Protein AF-A0A5J4P4I6-F1 (afdb_monomer_lite)

Foldseek 3Di:
DPDDPDPPDDLDAFEAEPNDTDDPVVVVVDDPVFWPDWDKACLVRQCVPPNPNRNSTYTYTYTDWADADDKDKDKDKDKDKDADPDDPDDDFFFAAADCPPHQDHDQAGPDRSHHGQDQDKDWHHDADPVRHTDIDGRGGDPVVRVVDDIDIDMDMKMKMWDHDPVDIGIDMD

Sequence (173 aa):
LRGNRSITGNNQAL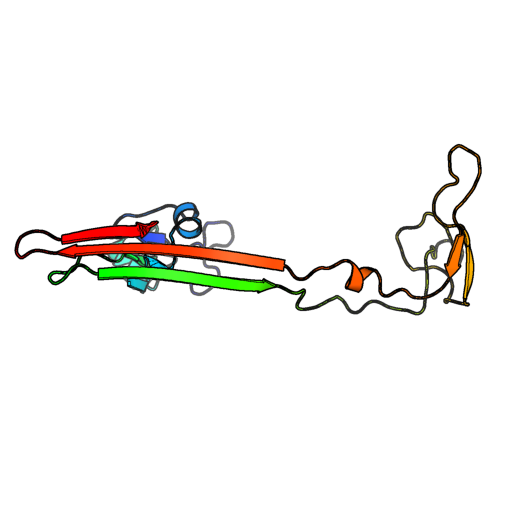IVVDEAIVSNELLNNINPEDIESIQVLNGASGATLYGSEASNGVLLITTKKGVKGKPKIKFSHTTTLEQVNFFPKLQSRFGQGSTADGQVFDPIENQQYGPTFDGSIRYLGYPLENGEQQTVKYEALSARKEFWETGVQNQSDISFNFGSENSTSYVAA

Radius of gyration: 28.89 Å; chains: 1; bounding box: 60×39×82 Å

Organism: NCBI:txid433724

Structure (mmCIF, N/CA/C/O backbone):
data_AF-A0A5J4P4I6-F1
#
_entry.id   AF-A0A5J4P4I6-F1
#
loop_
_atom_site.group_PDB
_atom_site.id
_atom_site.type_symbol
_atom_site.label_atom_id
_atom_site.label_alt_id
_atom_site.label_comp_id
_atom_site.label_asym_id
_atom_site.label_entity_id
_atom_site.label_seq_id
_atom_site.pdbx_PDB_ins_code
_atom_site.Cartn_x
_atom_site.Cartn_y
_atom_site.Cartn_z
_atom_site.occupancy
_atom_site.B_iso_or_equiv
_atom_site.auth_seq_id
_atom_site.auth_comp_id
_atom_site.auth_asym_id
_atom_site.auth_atom_id
_atom_site.pdbx_PDB_model_num
ATOM 1 N N . LEU A 1 1 ? -20.023 -10.294 2.5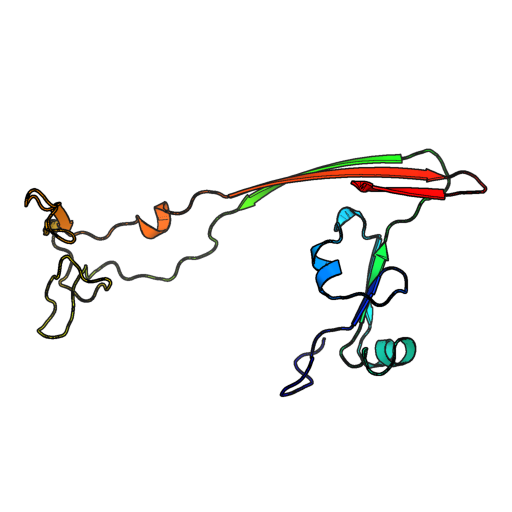60 1.00 78.44 1 LEU A N 1
ATOM 2 C CA . LEU A 1 1 ? -19.404 -11.566 3.033 1.00 78.44 1 LEU A CA 1
ATOM 3 C C . LEU A 1 1 ? -19.992 -12.750 2.262 1.00 78.44 1 LEU A C 1
ATOM 5 O O . LEU A 1 1 ? -21.146 -12.670 1.863 1.00 78.44 1 LEU A O 1
ATOM 9 N N . ARG A 1 2 ? -19.238 -13.854 2.098 1.00 80.88 2 ARG A N 1
ATOM 10 C CA . ARG A 1 2 ? -19.638 -15.065 1.331 1.00 80.88 2 ARG A CA 1
ATOM 11 C C . ARG A 1 2 ? -19.777 -14.853 -0.189 1.00 80.88 2 ARG A C 1
ATOM 13 O O . ARG A 1 2 ? -20.663 -15.425 -0.815 1.00 80.88 2 ARG A O 1
ATOM 20 N N . GLY A 1 3 ? -18.871 -14.065 -0.767 1.00 80.50 3 GLY A N 1
ATOM 21 C CA . GLY A 1 3 ? -18.847 -13.764 -2.201 1.00 80.50 3 GLY A CA 1
ATOM 22 C C . GLY A 1 3 ? -19.835 -12.674 -2.614 1.00 80.50 3 GLY A C 1
ATOM 23 O O . GLY A 1 3 ? -20.513 -12.079 -1.774 1.00 80.50 3 GLY A O 1
ATOM 24 N N . ASN A 1 4 ? -19.881 -12.401 -3.917 1.00 83.19 4 ASN A N 1
ATOM 25 C CA . ASN A 1 4 ? -20.771 -11.399 -4.495 1.00 83.19 4 ASN A CA 1
ATOM 26 C C . ASN A 1 4 ? -22.210 -11.919 -4.485 1.00 83.19 4 ASN A C 1
ATOM 28 O O . ASN A 1 4 ? -22.483 -13.030 -4.937 1.00 83.19 4 ASN A O 1
ATOM 32 N N . ARG A 1 5 ? -23.129 -11.108 -3.971 1.00 78.12 5 ARG A N 1
ATOM 33 C CA . ARG A 1 5 ? -24.562 -11.416 -3.861 1.00 78.12 5 ARG A CA 1
ATOM 34 C C . ARG A 1 5 ? -25.436 -10.466 -4.670 1.00 78.12 5 ARG A C 1
ATOM 36 O O . ARG A 1 5 ? -26.602 -10.764 -4.900 1.00 78.12 5 ARG A O 1
ATOM 43 N N . SER A 1 6 ? -24.865 -9.358 -5.124 1.00 79.56 6 SER A N 1
ATOM 44 C CA . SER A 1 6 ? -25.471 -8.401 -6.034 1.00 79.56 6 SER A CA 1
ATOM 45 C C . SER A 1 6 ? -24.612 -8.244 -7.286 1.00 79.56 6 SER A C 1
ATOM 47 O O . SER A 1 6 ? -23.388 -8.144 -7.194 1.00 79.56 6 SER A O 1
ATOM 49 N N . ILE A 1 7 ? -25.272 -8.231 -8.445 1.00 82.38 7 ILE A N 1
ATOM 50 C CA . ILE A 1 7 ? -24.648 -8.126 -9.775 1.00 82.38 7 ILE A CA 1
ATOM 51 C C . ILE A 1 7 ? -24.245 -6.676 -10.080 1.00 82.38 7 ILE A C 1
ATOM 53 O O . ILE A 1 7 ? -23.234 -6.444 -10.732 1.00 82.38 7 ILE A O 1
ATOM 57 N N . THR A 1 8 ? -25.018 -5.705 -9.591 1.00 81.94 8 THR A N 1
ATOM 58 C CA . THR A 1 8 ? -24.828 -4.268 -9.867 1.00 81.94 8 THR A CA 1
ATOM 59 C C . THR A 1 8 ? -24.840 -3.396 -8.610 1.00 81.94 8 THR A C 1
ATOM 61 O O . THR A 1 8 ? -24.676 -2.184 -8.710 1.00 81.94 8 THR A O 1
ATOM 64 N N . GLY A 1 9 ? -25.091 -3.981 -7.435 1.00 74.94 9 GLY A N 1
ATOM 65 C CA . GLY A 1 9 ? -25.355 -3.253 -6.195 1.00 74.94 9 GLY A CA 1
ATOM 66 C C . GLY A 1 9 ? -24.310 -3.461 -5.102 1.00 74.94 9 GLY A C 1
ATOM 67 O O . GLY A 1 9 ? -23.239 -4.033 -5.310 1.00 74.94 9 GLY A O 1
ATOM 68 N N . ASN A 1 10 ? -24.653 -2.989 -3.904 1.00 77.50 10 ASN A N 1
ATOM 69 C CA . ASN A 1 10 ? -23.771 -3.017 -2.746 1.00 77.50 10 ASN A CA 1
ATOM 70 C C . ASN A 1 10 ? -23.595 -4.450 -2.200 1.00 77.50 10 ASN A C 1
ATOM 72 O O . ASN A 1 10 ? -24.570 -5.116 -1.853 1.00 77.50 10 ASN A O 1
ATOM 76 N N . ASN A 1 11 ? -22.341 -4.906 -2.112 1.00 85.25 11 ASN A N 1
ATOM 77 C CA . ASN A 1 11 ? -21.932 -6.204 -1.555 1.00 85.25 11 ASN A CA 1
ATOM 78 C C . ASN A 1 11 ? -21.146 -6.072 -0.232 1.00 85.25 11 ASN A C 1
ATOM 80 O O . ASN A 1 11 ? -20.645 -7.070 0.301 1.00 85.25 11 ASN A O 1
ATOM 84 N N . GLN A 1 12 ? -20.998 -4.849 0.284 1.00 87.94 12 GLN A N 1
ATOM 85 C CA . GLN A 1 12 ? -20.292 -4.572 1.531 1.00 87.94 12 GLN A CA 1
ATOM 86 C C . GLN A 1 12 ? -21.104 -5.082 2.723 1.00 87.94 12 GLN A C 1
ATOM 88 O O . GLN A 1 12 ? -22.336 -5.105 2.693 1.00 87.94 12 GLN A O 1
ATOM 93 N N . ALA A 1 13 ? -20.395 -5.549 3.750 1.00 89.94 13 ALA A N 1
ATOM 94 C CA . ALA A 1 13 ? -21.011 -5.871 5.029 1.00 89.94 13 ALA A CA 1
ATOM 95 C C . ALA A 1 13 ? -21.394 -4.576 5.752 1.00 89.94 13 ALA A C 1
ATOM 97 O O . ALA A 1 13 ? -20.700 -3.569 5.612 1.00 89.94 13 ALA A O 1
ATOM 98 N N . LEU A 1 14 ? -22.460 -4.632 6.546 1.00 91.19 14 LEU A N 1
ATOM 99 C CA . LEU A 1 14 ? -22.792 -3.564 7.479 1.00 91.19 14 LEU A CA 1
ATOM 100 C C . LEU A 1 14 ? -21.734 -3.521 8.581 1.00 91.19 14 LEU A C 1
ATOM 102 O O . LEU A 1 14 ? -21.275 -4.571 9.038 1.00 91.19 14 LEU A O 1
ATOM 106 N N . ILE A 1 15 ? -21.362 -2.329 9.025 1.00 92.94 15 ILE A N 1
ATOM 107 C CA . ILE A 1 15 ? -20.387 -2.161 10.098 1.00 92.94 15 ILE A CA 1
ATOM 108 C C . ILE A 1 15 ? -21.105 -1.570 11.289 1.00 92.94 15 ILE A C 1
ATOM 110 O O . ILE A 1 15 ? -21.814 -0.571 11.172 1.00 92.94 15 ILE A O 1
ATOM 114 N N . VAL A 1 16 ? -20.911 -2.212 12.432 1.00 93.12 16 VAL A N 1
ATOM 115 C CA . VAL A 1 16 ? -21.498 -1.791 13.694 1.00 93.12 16 VAL A CA 1
ATOM 116 C C . VAL A 1 16 ? -20.373 -1.637 14.699 1.00 93.12 16 VAL A C 1
ATOM 118 O O . VAL A 1 16 ? -19.654 -2.598 14.954 1.00 93.12 16 VAL A O 1
ATOM 121 N N . VAL A 1 17 ? -20.221 -0.443 15.261 1.00 94.19 17 VAL A N 1
ATOM 122 C CA . VAL A 1 17 ? -19.250 -0.145 16.319 1.00 94.19 17 VAL A CA 1
ATOM 123 C C . VAL A 1 17 ? -20.036 0.214 17.568 1.00 94.19 17 VAL A C 1
ATOM 125 O O . VAL A 1 17 ? -20.831 1.148 17.537 1.00 94.19 17 VAL A O 1
ATOM 128 N N . ASP A 1 18 ? -19.851 -0.553 18.642 1.00 93.19 18 ASP A N 1
ATOM 129 C CA . ASP A 1 18 ? -20.550 -0.355 19.921 1.00 93.19 18 ASP A CA 1
ATOM 130 C C . ASP A 1 18 ? -22.064 -0.136 19.750 1.00 93.19 18 ASP A C 1
ATOM 132 O O . ASP A 1 18 ? -22.641 0.809 20.279 1.00 93.19 18 ASP A O 1
ATOM 136 N N . GLU A 1 19 ? -22.697 -1.031 18.983 1.00 90.75 19 GLU A N 1
ATOM 137 C CA . GLU A 1 19 ? -24.138 -1.046 18.665 1.00 90.75 19 GLU A CA 1
ATOM 138 C C . GLU A 1 19 ? -24.620 0.041 17.687 1.00 90.75 19 GLU A C 1
ATOM 140 O O . GLU A 1 19 ? -25.740 -0.056 17.183 1.00 90.75 19 GLU A O 1
ATOM 145 N N . ALA A 1 20 ? -23.782 1.014 17.327 1.00 91.38 20 ALA A N 1
ATOM 146 C CA . ALA A 1 20 ? -24.105 2.017 16.319 1.00 91.38 20 ALA A CA 1
ATOM 147 C C . ALA A 1 20 ? -23.696 1.555 14.915 1.00 91.38 20 ALA A C 1
ATOM 149 O O . ALA A 1 20 ? -22.571 1.106 14.697 1.00 91.38 20 ALA A O 1
ATOM 150 N N . ILE A 1 21 ? -24.599 1.700 13.942 1.00 91.81 21 ILE A N 1
ATOM 151 C CA . ILE A 1 21 ? -24.269 1.517 12.524 1.00 91.81 21 ILE A CA 1
ATOM 152 C C . ILE A 1 21 ? -23.396 2.691 12.081 1.00 91.81 21 ILE A C 1
ATOM 154 O O . ILE A 1 21 ? -23.758 3.851 12.281 1.00 91.81 21 ILE A O 1
ATOM 158 N N . VAL A 1 22 ? -22.257 2.387 11.467 1.00 91.69 22 VAL A N 1
ATOM 159 C CA . VAL A 1 22 ? -21.270 3.386 11.047 1.00 91.69 22 VAL A CA 1
ATOM 160 C C . VAL A 1 22 ? -20.921 3.231 9.574 1.00 91.69 22 VAL A C 1
ATOM 162 O O . VAL A 1 22 ? -21.129 2.177 8.969 1.00 91.69 22 VAL A O 1
ATOM 165 N N . SER A 1 23 ? -20.373 4.293 8.984 1.00 88.00 23 SER A N 1
ATOM 166 C CA . SER A 1 23 ? -19.870 4.242 7.615 1.00 88.00 23 SER A CA 1
ATOM 167 C C . SER A 1 23 ? -18.585 3.416 7.527 1.00 88.00 23 SER A C 1
ATOM 169 O O . SER A 1 23 ? -17.813 3.304 8.482 1.00 88.00 23 SER A O 1
ATOM 171 N N . ASN A 1 24 ? -18.302 2.895 6.333 1.00 82.69 24 ASN A N 1
ATOM 172 C CA . ASN A 1 24 ? -17.039 2.214 6.050 1.00 82.69 24 ASN A CA 1
ATOM 173 C C . ASN A 1 24 ? -15.810 3.109 6.247 1.00 82.69 24 ASN A C 1
ATOM 175 O O . ASN A 1 24 ? -14.726 2.594 6.498 1.00 82.69 24 ASN A O 1
ATOM 179 N N . GLU A 1 25 ? -15.961 4.429 6.153 1.00 84.69 25 GLU A N 1
ATOM 180 C CA . GLU A 1 25 ? -14.863 5.374 6.370 1.00 84.69 25 GLU A CA 1
ATOM 181 C C . GLU A 1 25 ? -14.361 5.339 7.816 1.00 84.69 25 GLU A C 1
ATOM 183 O O . GLU A 1 25 ? -13.162 5.476 8.048 1.00 84.69 25 GLU A O 1
ATOM 188 N N . LEU A 1 26 ? -15.248 5.085 8.787 1.00 83.69 26 LEU A N 1
ATOM 189 C CA . LEU A 1 26 ? -14.854 5.004 10.191 1.00 83.69 26 LEU A CA 1
ATOM 190 C C . LEU A 1 26 ? -13.917 3.817 10.462 1.00 83.69 26 LEU A C 1
ATOM 192 O O . LEU A 1 26 ? -13.025 3.939 11.295 1.00 83.69 26 LEU A O 1
ATOM 196 N N . LEU A 1 27 ? -14.051 2.702 9.730 1.00 82.81 27 LEU A N 1
ATOM 197 C CA . LEU A 1 27 ? -13.130 1.562 9.863 1.00 82.81 27 LEU A CA 1
ATOM 198 C C . LEU A 1 27 ? -11.688 1.907 9.517 1.00 82.81 27 LEU A C 1
ATOM 200 O O . LEU A 1 27 ? -10.777 1.301 10.066 1.00 82.81 27 LEU A O 1
ATOM 204 N N . ASN A 1 28 ? -11.475 2.846 8.599 1.00 84.94 28 ASN A N 1
ATOM 205 C CA . ASN A 1 28 ? -10.123 3.243 8.221 1.00 84.94 28 ASN A CA 1
ATOM 206 C C . ASN A 1 28 ? -9.482 4.157 9.275 1.00 84.94 28 ASN A C 1
ATOM 208 O O . ASN A 1 28 ? -8.268 4.320 9.274 1.00 84.94 28 ASN A O 1
ATOM 212 N N . ASN A 1 29 ? -10.296 4.746 10.157 1.00 86.31 29 ASN A N 1
ATOM 213 C CA . ASN A 1 29 ? -9.868 5.724 11.154 1.00 86.31 29 ASN A CA 1
ATOM 214 C C . ASN A 1 29 ? -9.870 5.174 12.587 1.00 86.31 29 ASN A C 1
ATOM 216 O O . ASN A 1 29 ? -9.389 5.852 13.492 1.00 86.31 29 ASN A O 1
ATOM 220 N N . ILE A 1 30 ? -10.429 3.982 12.825 1.00 88.69 30 ILE A N 1
ATOM 221 C CA . ILE A 1 30 ? -10.400 3.363 14.150 1.00 88.69 30 ILE A CA 1
ATOM 222 C C . ILE A 1 30 ? -9.000 2.817 14.436 1.00 88.69 30 ILE A C 1
ATOM 224 O O . ILE A 1 30 ? -8.429 2.083 13.629 1.00 88.69 30 ILE A O 1
ATOM 228 N N . ASN A 1 31 ? -8.451 3.154 15.603 1.00 88.81 31 ASN A N 1
ATOM 229 C CA . ASN A 1 31 ? -7.195 2.569 16.045 1.00 88.81 31 ASN A CA 1
ATOM 230 C C . ASN A 1 31 ? -7.418 1.074 16.354 1.00 88.81 31 ASN A C 1
ATOM 232 O O . ASN A 1 31 ? -8.257 0.754 17.204 1.00 88.81 31 ASN A O 1
ATOM 236 N N . PRO A 1 32 ? -6.696 0.136 15.710 1.00 88.94 32 PRO A N 1
ATOM 237 C CA . PRO A 1 32 ? -6.831 -1.288 16.011 1.00 88.94 32 PRO A CA 1
ATOM 238 C C . PRO A 1 32 ? -6.503 -1.620 17.473 1.00 88.94 32 PRO A C 1
ATOM 240 O O . PRO A 1 32 ? -7.064 -2.570 18.019 1.00 88.94 32 PRO A O 1
ATOM 243 N N . GLU A 1 33 ? -5.657 -0.827 18.138 1.00 88.81 33 GLU A N 1
ATOM 244 C CA . GLU A 1 33 ? -5.336 -1.007 19.556 1.00 88.81 33 GLU A CA 1
ATOM 245 C C . GLU A 1 33 ? -6.510 -0.688 20.488 1.00 88.81 33 GLU A C 1
ATOM 247 O O . GLU A 1 33 ? -6.495 -1.135 21.636 1.00 88.81 33 GLU A O 1
ATOM 252 N N . ASP A 1 34 ? -7.548 0.004 20.020 1.00 91.69 34 ASP A N 1
ATOM 253 C CA . ASP A 1 34 ? -8.752 0.306 20.802 1.00 91.69 34 ASP A CA 1
ATOM 254 C C . ASP A 1 34 ? -9.866 -0.727 20.618 1.00 91.69 34 ASP A C 1
ATOM 256 O O . ASP A 1 34 ? -10.895 -0.670 21.295 1.00 91.69 34 ASP A O 1
ATOM 260 N N . ILE A 1 35 ? -9.664 -1.714 19.744 1.00 93.50 35 ILE A N 1
ATOM 261 C CA . ILE A 1 35 ? -10.628 -2.784 19.508 1.00 93.50 35 ILE A CA 1
ATOM 262 C C . ILE A 1 35 ? -10.488 -3.853 20.601 1.00 93.50 35 ILE A C 1
ATOM 264 O O . ILE A 1 35 ? -9.418 -4.420 20.825 1.00 93.50 35 ILE A O 1
ATOM 268 N N . GLU A 1 36 ? -11.591 -4.142 21.290 1.00 94.31 36 GLU A N 1
ATOM 269 C CA . GLU A 1 36 ? -11.707 -5.252 22.242 1.00 94.31 36 GLU A CA 1
ATOM 270 C C . GLU A 1 36 ? -11.954 -6.560 21.485 1.00 94.31 36 GLU A C 1
ATOM 272 O O . GLU A 1 36 ? -11.295 -7.571 21.724 1.00 94.31 36 GLU A O 1
ATOM 277 N N . SER A 1 37 ? -12.913 -6.548 20.555 1.00 96.00 37 SER A N 1
ATOM 278 C CA . SER A 1 37 ? -13.236 -7.723 19.751 1.00 96.00 37 SER A CA 1
ATOM 279 C C . SER A 1 37 ? -13.889 -7.362 18.421 1.00 96.00 37 SER A C 1
ATOM 281 O O . SER A 1 37 ? -14.527 -6.318 18.278 1.00 96.00 37 SER A O 1
ATOM 283 N N . ILE A 1 38 ? -13.738 -8.270 17.457 1.00 94.56 38 ILE A N 1
ATOM 284 C CA . ILE A 1 38 ? -14.402 -8.218 16.157 1.00 94.56 38 ILE A CA 1
ATOM 285 C C . ILE A 1 38 ? -15.172 -9.522 15.977 1.00 94.56 38 ILE A C 1
ATOM 287 O O . ILE A 1 38 ? -14.594 -10.609 16.024 1.00 94.56 38 ILE A O 1
ATOM 291 N N . GLN A 1 39 ? -16.475 -9.417 15.747 1.00 93.38 39 GLN A N 1
ATOM 292 C CA . GLN A 1 39 ? -17.359 -10.541 15.475 1.00 93.38 39 GLN A CA 1
ATOM 293 C C . GLN A 1 39 ? -17.956 -10.401 14.081 1.00 93.38 39 GLN A C 1
ATOM 295 O O . GLN A 1 39 ? -18.443 -9.344 13.686 1.00 93.38 39 GLN A O 1
ATOM 300 N N . VAL A 1 40 ? -17.942 -11.495 13.325 1.00 92.94 40 VAL A N 1
ATOM 301 C CA . VAL A 1 40 ? -18.509 -11.530 11.978 1.00 92.94 40 VAL A CA 1
ATOM 302 C C . VAL A 1 40 ? -19.830 -12.279 12.022 1.00 92.94 40 VAL A C 1
ATOM 304 O O . VAL A 1 40 ? -19.859 -13.500 12.181 1.00 92.94 40 VAL A O 1
ATOM 307 N N . LEU A 1 41 ? -20.934 -11.556 11.844 1.00 91.69 41 LEU A N 1
ATOM 308 C CA . LEU A 1 41 ? -22.253 -12.162 11.718 1.00 91.69 41 LEU A CA 1
ATOM 309 C C . LEU A 1 41 ? -22.520 -12.493 10.254 1.00 91.69 41 LEU A C 1
ATOM 311 O O . LEU A 1 41 ? -22.385 -11.660 9.353 1.00 91.69 41 LEU A O 1
ATOM 315 N N . ASN A 1 42 ? -22.937 -13.733 10.009 1.00 87.06 42 ASN A N 1
ATOM 316 C CA . ASN A 1 42 ? -23.386 -14.129 8.683 1.00 87.06 42 ASN A CA 1
ATOM 317 C C . ASN A 1 42 ? -24.677 -13.369 8.304 1.00 87.06 42 ASN A C 1
ATOM 319 O O . ASN A 1 42 ? -25.402 -12.882 9.167 1.00 87.06 42 ASN A O 1
ATOM 323 N N . GLY A 1 43 ? -24.979 -13.280 7.005 1.00 79.25 43 GLY A N 1
ATOM 324 C CA . GLY A 1 43 ? -26.106 -12.475 6.516 1.00 79.25 43 GLY A CA 1
ATOM 325 C C . GLY A 1 43 ? -27.486 -12.870 7.055 1.00 79.25 43 GLY A C 1
ATOM 326 O O . GLY A 1 43 ? -28.377 -12.036 7.037 1.00 79.25 43 GLY A O 1
ATOM 327 N N . ALA A 1 44 ? -27.677 -14.096 7.556 1.00 79.19 44 ALA A N 1
ATOM 328 C CA . ALA A 1 44 ? -28.940 -14.490 8.183 1.00 79.19 44 ALA A CA 1
ATOM 329 C C . ALA A 1 44 ? -29.023 -13.974 9.628 1.00 79.19 44 ALA A C 1
ATOM 331 O O . ALA A 1 44 ? -29.977 -13.293 9.981 1.00 79.19 44 ALA A O 1
ATOM 332 N N . SER A 1 45 ? -27.999 -14.234 10.446 1.00 80.81 45 SER A N 1
ATOM 333 C CA . SER A 1 45 ? -27.928 -13.765 11.837 1.00 80.81 45 SER A CA 1
ATOM 334 C C . SER A 1 45 ? -27.866 -12.238 11.934 1.00 80.81 45 SER A C 1
ATOM 336 O O . SER A 1 45 ? -28.508 -11.647 12.795 1.00 80.81 45 SER A O 1
ATOM 338 N N . GLY A 1 46 ? -27.123 -11.600 11.027 1.00 80.38 46 GLY A N 1
ATOM 339 C CA . GLY A 1 46 ? -27.022 -10.149 10.933 1.00 80.38 46 GLY A CA 1
ATOM 340 C C . GLY A 1 46 ? -28.335 -9.492 10.514 1.00 80.38 46 GLY A C 1
ATOM 341 O O . GLY A 1 46 ? -28.755 -8.532 11.152 1.00 80.38 46 GLY A O 1
ATOM 342 N N . ALA A 1 47 ? -29.016 -10.025 9.491 1.00 81.25 47 ALA A N 1
ATOM 343 C CA . ALA A 1 47 ? -30.287 -9.467 9.022 1.00 81.25 47 ALA A CA 1
ATOM 344 C C . ALA A 1 47 ? -31.407 -9.549 10.068 1.00 81.25 47 ALA A C 1
ATOM 346 O O . ALA A 1 47 ? -32.267 -8.675 10.103 1.00 81.25 47 ALA A O 1
ATOM 347 N N . THR A 1 48 ? -31.380 -10.552 10.950 1.00 85.12 48 THR A N 1
ATOM 348 C CA . THR A 1 48 ? -32.319 -10.635 12.079 1.00 85.12 48 THR A CA 1
ATOM 349 C C . THR A 1 48 ? -32.163 -9.468 13.056 1.00 85.12 48 THR A C 1
ATOM 351 O O . THR A 1 48 ? -33.159 -8.999 13.595 1.00 85.12 48 THR A O 1
ATOM 354 N N . LEU A 1 49 ? -30.934 -8.996 13.288 1.00 85.38 49 LEU A N 1
ATOM 355 C CA . LEU A 1 49 ? -30.644 -7.936 14.262 1.00 85.38 49 LEU A CA 1
ATOM 356 C C . LEU A 1 49 ? -30.677 -6.529 13.648 1.00 85.38 49 LEU A C 1
ATOM 358 O O . LEU A 1 49 ? -31.153 -5.600 14.289 1.00 85.38 49 LEU A O 1
ATOM 362 N N . TYR A 1 50 ? -30.195 -6.379 12.412 1.00 89.12 50 TYR A N 1
ATOM 363 C CA . TYR A 1 50 ? -29.959 -5.076 11.771 1.00 89.12 50 TYR A CA 1
ATOM 364 C C . TYR A 1 50 ? -30.707 -4.903 10.435 1.00 89.12 50 TYR A C 1
ATOM 366 O O . TYR A 1 50 ? -30.486 -3.942 9.703 1.00 89.12 50 TYR A O 1
ATOM 374 N N . GLY A 1 51 ? -31.607 -5.826 10.091 1.00 87.00 51 GLY A N 1
ATOM 375 C CA . GLY A 1 51 ? -32.494 -5.699 8.937 1.00 87.00 51 GLY A CA 1
ATOM 376 C C . GLY A 1 51 ? -31.814 -5.889 7.578 1.00 87.00 51 GLY A C 1
ATOM 377 O O . GLY A 1 51 ? -30.790 -6.558 7.435 1.00 87.00 51 GLY A O 1
ATOM 378 N N . SER A 1 52 ? -32.435 -5.328 6.536 1.00 85.38 52 SER A N 1
ATOM 379 C CA . SER A 1 52 ? -32.044 -5.575 5.138 1.00 85.38 52 SER A CA 1
ATOM 380 C C . SER A 1 52 ? -30.615 -5.126 4.798 1.00 85.38 52 SER A C 1
ATOM 382 O O . SER A 1 52 ? -29.961 -5.762 3.967 1.00 85.38 52 SER A O 1
ATOM 384 N N . GLU A 1 53 ? -30.092 -4.109 5.486 1.00 82.12 53 GLU A N 1
ATOM 385 C CA . GLU A 1 53 ? -28.724 -3.606 5.306 1.00 82.12 53 GLU A CA 1
ATOM 386 C C . GLU A 1 53 ? -27.663 -4.636 5.727 1.00 82.12 53 GLU A C 1
ATOM 388 O O . GLU A 1 53 ? -26.582 -4.707 5.148 1.00 82.12 53 GLU A O 1
ATOM 393 N N . ALA A 1 54 ? -28.005 -5.528 6.659 1.00 88.06 54 ALA A N 1
ATOM 394 C CA . ALA A 1 54 ? -27.150 -6.621 7.108 1.00 88.06 54 ALA A CA 1
ATOM 395 C C . ALA A 1 54 ? -27.291 -7.909 6.281 1.00 88.06 54 ALA A C 1
ATOM 397 O O . ALA A 1 54 ? -26.697 -8.938 6.618 1.00 88.06 54 ALA A O 1
ATOM 398 N N . SER A 1 55 ? -28.031 -7.877 5.167 1.00 86.06 55 SER A N 1
ATOM 399 C CA . SER A 1 55 ? -28.197 -9.029 4.269 1.00 86.06 55 SER A CA 1
ATOM 400 C C . SER A 1 55 ? -26.864 -9.563 3.727 1.00 86.06 55 SER A C 1
ATOM 402 O O . SER A 1 55 ? -26.729 -10.770 3.506 1.00 86.06 55 SER A O 1
ATOM 404 N N . ASN A 1 56 ? -25.850 -8.701 3.594 1.00 88.31 56 ASN A N 1
ATOM 405 C CA . ASN A 1 5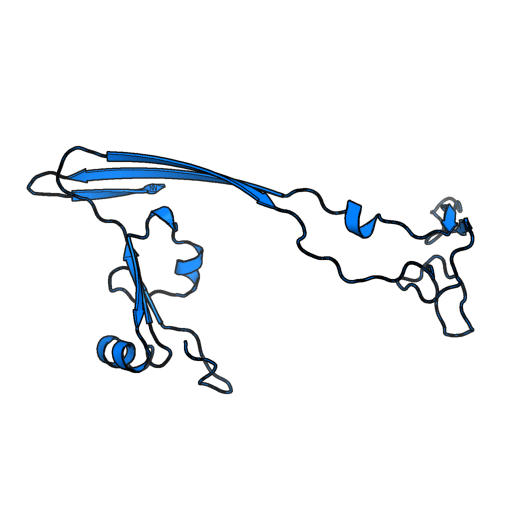6 ? -24.480 -9.043 3.194 1.00 88.31 56 ASN A CA 1
ATOM 406 C C . ASN A 1 56 ? -23.579 -9.513 4.357 1.00 88.31 56 ASN A C 1
ATOM 408 O O . ASN A 1 56 ? -22.413 -9.866 4.126 1.00 88.31 56 ASN A O 1
ATOM 412 N N . GLY A 1 57 ? -24.128 -9.572 5.573 1.00 91.12 57 GLY A N 1
ATOM 413 C CA . GLY A 1 57 ? -23.446 -9.841 6.839 1.00 91.12 57 GLY A CA 1
ATOM 414 C C . GLY A 1 57 ? -23.068 -8.564 7.593 1.00 91.12 57 GLY A C 1
ATOM 415 O O . GLY A 1 57 ? -23.192 -7.463 7.056 1.00 91.12 57 GLY A O 1
ATOM 416 N N . VAL A 1 58 ? -22.612 -8.731 8.836 1.00 92.56 58 VAL A N 1
ATOM 417 C CA . VAL A 1 58 ? -22.253 -7.627 9.742 1.00 92.56 58 VAL A CA 1
ATOM 418 C C . VAL A 1 58 ? -20.858 -7.850 10.300 1.00 92.56 58 VAL A C 1
ATOM 420 O O . VAL A 1 58 ? -20.533 -8.960 10.726 1.00 92.56 58 VAL A O 1
ATOM 423 N N . LEU A 1 59 ? -20.055 -6.793 10.316 1.00 92.75 59 LEU A N 1
ATOM 424 C CA . LEU A 1 59 ? -18.845 -6.702 11.118 1.00 92.75 59 LEU A CA 1
ATOM 425 C C . LEU A 1 59 ? -19.192 -5.945 12.403 1.00 92.75 59 LEU A C 1
ATOM 427 O O . LEU A 1 59 ? -19.376 -4.730 12.374 1.00 92.75 59 LEU A O 1
ATOM 431 N N . LEU A 1 60 ? -19.333 -6.675 13.506 1.00 93.25 60 LEU A N 1
ATOM 432 C CA . LEU A 1 60 ? -19.600 -6.108 14.821 1.00 93.25 60 LEU A CA 1
ATOM 433 C C . LEU A 1 60 ? -18.273 -5.882 15.541 1.00 93.25 60 LEU A C 1
ATOM 435 O O . LEU A 1 60 ? -17.542 -6.830 15.823 1.00 93.25 60 LEU A O 1
ATOM 439 N N . ILE A 1 61 ? -17.976 -4.627 15.831 1.00 95.12 61 ILE A N 1
ATOM 440 C CA . ILE A 1 61 ? -16.774 -4.179 16.519 1.00 95.12 61 ILE A CA 1
ATOM 441 C C . ILE A 1 61 ? -17.183 -3.682 17.897 1.00 95.12 61 ILE A C 1
ATOM 443 O O . ILE A 1 61 ? -18.103 -2.877 18.045 1.00 95.12 61 ILE A O 1
ATOM 447 N N . THR A 1 62 ? -16.483 -4.166 18.911 1.00 95.81 62 THR A N 1
ATOM 448 C CA . THR A 1 62 ? -16.607 -3.677 20.283 1.00 95.81 62 THR A CA 1
ATOM 449 C C . THR A 1 62 ? -15.310 -2.986 20.658 1.00 95.81 62 THR A C 1
ATOM 451 O O . THR A 1 62 ? -14.241 -3.580 20.494 1.00 95.81 62 THR A O 1
ATOM 454 N N . THR A 1 63 ? -15.392 -1.748 21.144 1.00 94.88 63 THR A N 1
ATOM 455 C CA . THR A 1 63 ? -14.214 -1.007 21.610 1.00 94.88 63 THR A CA 1
ATOM 456 C C . THR A 1 63 ? -13.915 -1.303 23.075 1.00 94.88 63 THR A C 1
ATOM 458 O O . THR A 1 63 ? -14.778 -1.746 23.844 1.00 94.88 63 THR A O 1
ATOM 461 N N . LYS A 1 64 ? -12.660 -1.081 23.466 1.00 94.12 64 LYS A N 1
ATOM 462 C CA . LYS A 1 64 ? -12.211 -1.225 24.849 1.00 94.12 64 LYS A CA 1
ATOM 463 C C . LYS A 1 64 ? -12.919 -0.211 25.733 1.00 94.12 64 LYS A C 1
ATOM 465 O O . LYS A 1 64 ? -12.974 0.981 25.440 1.00 94.12 64 LYS A O 1
ATOM 470 N N . LYS A 1 65 ? -13.427 -0.687 26.868 1.00 92.62 65 LYS A N 1
ATOM 471 C CA . LYS A 1 65 ? -14.100 0.148 27.871 1.00 92.62 65 LYS A CA 1
ATOM 472 C C . LYS A 1 65 ? -13.256 0.264 29.135 1.00 92.62 65 LYS A C 1
ATOM 474 O O . LYS A 1 65 ? -12.330 -0.513 29.385 1.00 92.62 65 LYS A O 1
ATOM 479 N N . GLY A 1 66 ? -13.572 1.265 29.954 1.00 90.38 66 GLY A N 1
ATOM 480 C CA . GLY A 1 66 ? -12.968 1.395 31.275 1.00 90.38 66 GLY A CA 1
ATOM 481 C C . GLY A 1 66 ? -13.244 0.140 32.109 1.00 90.38 66 GLY A C 1
ATOM 482 O O . GLY A 1 66 ? -14.347 -0.402 32.067 1.00 90.38 66 GLY A O 1
ATOM 483 N N . VAL A 1 67 ? -12.260 -0.321 32.880 1.00 90.50 67 VAL A N 1
ATOM 484 C CA . VAL A 1 67 ? -12.419 -1.473 33.774 1.00 90.50 67 VAL A CA 1
ATOM 485 C C . VAL A 1 67 ? -12.151 -1.063 35.212 1.00 90.50 67 VAL A C 1
ATOM 487 O O . VAL A 1 67 ? -11.276 -0.246 35.493 1.00 90.50 67 VAL A O 1
ATOM 490 N N . LYS A 1 68 ? -12.909 -1.637 36.149 1.00 92.50 68 LYS A N 1
ATOM 491 C CA . LYS A 1 68 ? -12.706 -1.387 37.578 1.00 92.50 68 LYS A CA 1
ATOM 492 C C . LYS A 1 68 ? -11.317 -1.845 38.015 1.00 92.50 68 LYS A C 1
ATOM 494 O O . LYS A 1 68 ? -10.852 -2.913 37.615 1.00 92.50 68 LYS A O 1
ATOM 499 N N . GLY A 1 69 ? -10.703 -1.075 38.907 1.00 88.56 69 GLY A N 1
ATOM 500 C CA . GLY A 1 69 ? -9.459 -1.449 39.563 1.00 88.56 69 GLY A CA 1
ATOM 501 C C . GLY A 1 69 ? -8.385 -0.380 39.441 1.00 88.56 69 GLY A C 1
ATOM 502 O O . GLY A 1 69 ? -8.655 0.801 39.237 1.00 88.56 69 GLY A O 1
ATOM 503 N N . LYS A 1 70 ? -7.133 -0.802 39.618 1.00 89.25 70 LYS A N 1
ATOM 504 C CA . LYS A 1 70 ? -5.997 0.121 39.576 1.00 89.25 70 LYS A CA 1
ATOM 505 C C . LYS A 1 70 ? -5.880 0.746 38.179 1.00 89.25 70 LYS A C 1
ATOM 507 O O . LYS A 1 70 ? -5.991 -0.006 37.207 1.00 89.25 70 LYS A O 1
ATOM 512 N N . PRO A 1 71 ? -5.610 2.062 38.079 1.00 90.31 71 PRO A N 1
ATOM 513 C CA . PRO A 1 71 ? -5.369 2.711 36.800 1.00 90.31 71 PRO A CA 1
ATOM 514 C C . PRO A 1 71 ? -4.303 1.977 35.989 1.00 90.31 71 PRO A C 1
ATOM 516 O O . PRO A 1 71 ? -3.268 1.581 36.534 1.00 90.31 71 PRO A O 1
ATOM 519 N N . LYS A 1 72 ? -4.558 1.793 34.694 1.00 92.06 72 LYS A N 1
ATOM 520 C CA . LYS A 1 72 ? -3.610 1.178 33.759 1.00 92.06 72 LYS A CA 1
ATOM 521 C C . LYS A 1 72 ? -3.256 2.181 32.679 1.00 92.06 72 LYS A C 1
ATOM 523 O O . LYS A 1 72 ? -4.144 2.787 32.087 1.00 92.06 72 LYS A O 1
ATOM 528 N N . ILE A 1 73 ? -1.962 2.316 32.424 1.00 92.75 73 ILE A N 1
ATOM 529 C CA . ILE A 1 73 ? -1.425 3.116 31.328 1.00 92.75 73 ILE A CA 1
ATOM 530 C C . ILE A 1 73 ? -0.693 2.143 30.415 1.00 92.75 73 ILE A C 1
ATOM 532 O O . ILE A 1 73 ? 0.164 1.393 30.888 1.00 92.75 73 ILE A O 1
ATOM 536 N N . LYS A 1 74 ? -1.046 2.124 29.132 1.00 93.38 74 LYS A N 1
ATOM 537 C CA . LYS A 1 74 ? -0.341 1.339 28.117 1.00 93.38 74 LYS A CA 1
ATOM 538 C C 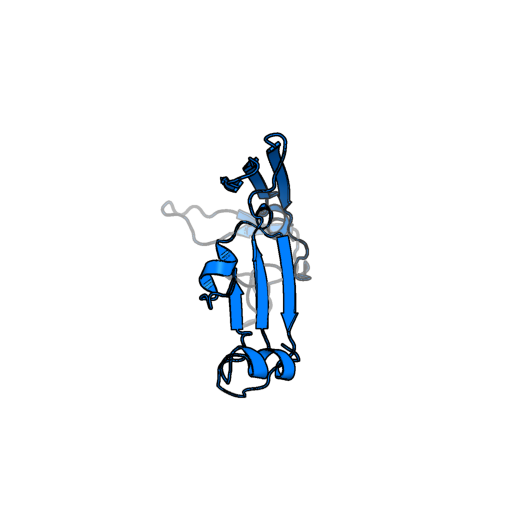. LYS A 1 74 ? 0.240 2.302 27.097 1.00 93.38 74 LYS A C 1
ATOM 540 O O . LYS A 1 74 ? -0.479 3.141 26.571 1.00 93.38 74 LYS A O 1
ATOM 545 N N . PHE A 1 75 ? 1.524 2.137 26.820 1.00 93.94 75 PHE A N 1
ATOM 546 C CA . PHE A 1 75 ? 2.198 2.746 25.687 1.00 93.94 75 PHE A CA 1
ATOM 547 C C . PHE A 1 75 ? 2.629 1.626 24.739 1.00 93.94 75 PHE A C 1
ATOM 549 O O . PHE A 1 75 ? 3.156 0.606 25.191 1.00 93.94 75 PHE A O 1
ATOM 556 N N . SER A 1 76 ? 2.371 1.806 23.451 1.00 92.19 76 SER A N 1
ATOM 557 C CA . SER A 1 76 ? 2.784 0.912 22.376 1.00 92.19 76 SER A CA 1
ATOM 558 C C . SER A 1 76 ? 3.576 1.714 21.355 1.00 92.19 76 SER A C 1
ATOM 560 O O . SER A 1 76 ? 3.243 2.864 21.079 1.00 92.19 76 SER A O 1
ATOM 562 N N . HIS A 1 77 ? 4.623 1.115 20.800 1.00 94.44 77 HIS A N 1
ATOM 563 C CA . HIS A 1 77 ? 5.358 1.684 19.681 1.00 94.44 77 HIS A CA 1
ATOM 564 C C . HIS A 1 77 ? 5.710 0.571 18.704 1.00 94.44 77 HIS A C 1
ATOM 566 O O . HIS A 1 77 ? 6.309 -0.431 19.100 1.00 94.44 77 HIS A O 1
ATOM 572 N N . THR A 1 78 ? 5.346 0.761 17.442 1.00 93.88 78 THR A N 1
ATOM 573 C CA . THR A 1 78 ? 5.586 -0.194 16.363 1.00 93.88 78 THR A CA 1
ATOM 574 C C . THR A 1 78 ? 6.323 0.499 15.232 1.00 93.88 78 THR A C 1
ATOM 576 O O . THR A 1 78 ? 5.872 1.526 14.726 1.00 93.88 78 THR A O 1
ATOM 579 N N . THR A 1 79 ? 7.434 -0.097 14.808 1.00 97.00 79 THR A N 1
ATOM 580 C CA . THR A 1 79 ? 8.155 0.294 13.596 1.00 97.00 79 THR A CA 1
ATOM 581 C C . THR A 1 79 ? 7.993 -0.803 12.552 1.00 97.00 79 THR A C 1
ATOM 583 O O . THR A 1 79 ? 8.371 -1.951 12.794 1.00 97.00 79 THR A O 1
ATOM 586 N N . THR A 1 80 ? 7.470 -0.445 11.385 1.00 97.06 80 THR A N 1
ATOM 587 C CA . THR A 1 80 ? 7.307 -1.334 10.232 1.00 97.06 80 THR A CA 1
ATOM 588 C C . THR A 1 80 ? 8.280 -0.922 9.136 1.00 97.06 80 THR A C 1
ATOM 590 O O . THR A 1 80 ? 8.381 0.257 8.797 1.00 97.06 80 THR A O 1
ATOM 593 N N . LEU A 1 81 ? 8.994 -1.904 8.583 1.00 98.00 81 LEU A N 1
ATOM 594 C CA . LEU A 1 81 ? 9.855 -1.732 7.416 1.00 98.00 81 LEU A CA 1
ATOM 595 C C . LEU A 1 81 ? 9.186 -2.374 6.202 1.00 98.00 81 LEU A C 1
ATOM 597 O O . LEU A 1 81 ? 8.817 -3.548 6.249 1.00 98.00 81 LEU A O 1
ATOM 601 N N . GLU A 1 82 ? 9.050 -1.619 5.118 1.00 97.50 82 GLU A N 1
ATOM 602 C CA . GLU A 1 82 ? 8.308 -2.026 3.927 1.00 97.50 82 GLU A CA 1
ATOM 603 C C . GLU A 1 82 ? 9.226 -2.123 2.709 1.00 97.50 82 GLU A C 1
ATOM 605 O O . GLU A 1 82 ? 10.029 -1.232 2.438 1.00 97.50 82 GLU A O 1
ATOM 610 N N . GLN A 1 83 ? 9.103 -3.214 1.954 1.00 96.56 83 GLN A N 1
ATOM 611 C CA . GLN A 1 83 ? 9.859 -3.445 0.724 1.00 96.56 83 GLN A CA 1
ATOM 612 C C . GLN A 1 83 ? 8.941 -4.010 -0.359 1.00 96.56 83 GLN A C 1
ATOM 614 O O . GLN A 1 83 ? 7.946 -4.679 -0.071 1.00 96.56 83 GLN A O 1
ATOM 619 N N . VAL A 1 84 ? 9.291 -3.767 -1.625 1.00 95.44 84 VAL A N 1
ATOM 620 C CA . VAL A 1 84 ? 8.540 -4.304 -2.764 1.00 95.44 84 VAL A CA 1
ATOM 621 C C . VAL A 1 84 ? 8.593 -5.831 -2.746 1.00 95.44 84 VAL A C 1
ATOM 623 O O . VAL A 1 84 ? 9.650 -6.432 -2.918 1.00 95.44 84 VAL A O 1
ATOM 626 N N . ASN A 1 85 ? 7.432 -6.465 -2.577 1.00 94.94 85 ASN A N 1
ATOM 627 C CA . ASN A 1 85 ? 7.337 -7.920 -2.441 1.00 94.94 85 ASN A CA 1
ATOM 628 C C . ASN A 1 85 ? 7.609 -8.668 -3.761 1.00 94.94 85 ASN A C 1
ATOM 630 O O . ASN A 1 85 ? 8.163 -9.764 -3.768 1.00 94.94 85 ASN A O 1
ATOM 634 N N . PHE A 1 86 ? 7.217 -8.095 -4.901 1.00 93.88 86 PHE A N 1
ATOM 635 C CA . PHE A 1 86 ? 7.474 -8.703 -6.201 1.00 93.88 86 PHE A CA 1
ATOM 636 C C . PHE A 1 86 ? 7.572 -7.662 -7.311 1.00 93.88 86 PHE A C 1
ATOM 638 O O . PHE A 1 86 ? 6.869 -6.654 -7.322 1.00 93.88 86 PHE A O 1
ATOM 645 N N . PHE A 1 87 ? 8.408 -7.973 -8.296 1.00 94.00 87 PHE A N 1
ATOM 646 C CA . PHE A 1 87 ? 8.480 -7.250 -9.557 1.00 94.00 87 PHE A CA 1
ATOM 647 C C . PHE A 1 87 ? 7.966 -8.140 -10.689 1.00 94.00 87 PHE A C 1
ATOM 649 O O . PHE A 1 87 ? 8.192 -9.357 -10.660 1.00 94.00 87 PHE A O 1
ATOM 656 N N . PRO A 1 88 ? 7.331 -7.566 -11.726 1.00 93.06 88 PRO A N 1
ATOM 657 C CA . PRO A 1 88 ? 7.093 -8.285 -12.967 1.00 93.06 88 PRO A CA 1
ATOM 658 C C . PRO A 1 88 ? 8.399 -8.876 -13.512 1.00 93.06 88 PRO A C 1
ATOM 660 O O . PRO A 1 88 ? 9.464 -8.260 -13.423 1.00 93.06 88 PRO A O 1
ATOM 663 N N . LYS A 1 89 ? 8.325 -10.067 -14.115 1.00 92.50 89 LYS A N 1
ATOM 664 C CA . LYS A 1 89 ? 9.465 -10.634 -14.843 1.00 92.50 89 LYS A CA 1
ATOM 665 C C . LYS A 1 89 ? 9.654 -9.846 -16.133 1.00 92.50 89 LYS A C 1
ATOM 667 O O . LYS A 1 89 ? 8.891 -10.014 -17.080 1.00 92.50 89 LYS A O 1
ATOM 672 N N . LEU A 1 90 ? 10.654 -8.976 -16.149 1.00 91.81 90 LEU A N 1
ATOM 673 C CA . LEU A 1 90 ? 11.023 -8.199 -17.325 1.00 91.81 90 LEU A CA 1
ATOM 674 C C . LEU A 1 90 ? 12.117 -8.915 -18.116 1.00 91.81 90 LEU A C 1
ATOM 676 O O . LEU A 1 90 ? 12.951 -9.626 -17.555 1.00 91.81 90 LEU A O 1
ATOM 680 N N . GLN A 1 91 ? 12.102 -8.711 -19.428 1.00 92.12 91 GLN A N 1
ATOM 681 C CA . GLN A 1 91 ? 13.158 -9.176 -20.318 1.00 92.12 91 GLN A CA 1
ATOM 682 C C . GLN A 1 91 ? 14.416 -8.300 -20.168 1.00 92.12 91 GLN A C 1
ATOM 684 O O . GLN A 1 91 ? 14.316 -7.115 -19.854 1.00 92.12 91 GLN A O 1
ATOM 689 N N . SER A 1 92 ? 15.593 -8.879 -20.410 1.00 94.38 92 SER A N 1
ATOM 690 C CA . SER A 1 92 ? 16.896 -8.196 -20.335 1.00 94.38 92 SER A CA 1
ATOM 691 C C . SER A 1 92 ? 17.736 -8.383 -21.604 1.00 94.38 92 SER A C 1
ATOM 693 O O . SER A 1 92 ? 18.960 -8.310 -21.556 1.00 94.38 92 SER A O 1
ATOM 695 N N . ARG A 1 93 ? 17.087 -8.698 -22.729 1.00 93.94 93 ARG A N 1
ATOM 696 C CA . ARG A 1 93 ? 17.732 -9.023 -24.007 1.00 93.94 93 ARG A CA 1
ATOM 697 C C . ARG A 1 93 ? 17.701 -7.855 -24.987 1.00 93.94 93 ARG A C 1
ATOM 699 O O . ARG A 1 93 ? 18.701 -7.623 -25.656 1.00 93.94 93 ARG A O 1
ATOM 706 N N . PHE A 1 94 ? 16.570 -7.169 -25.084 1.00 93.94 94 PHE A N 1
ATOM 707 C CA . PHE A 1 94 ? 16.307 -6.093 -26.036 1.00 93.94 94 PHE A CA 1
ATOM 708 C C . PHE A 1 94 ? 16.233 -4.751 -25.310 1.00 93.94 94 PHE A C 1
ATOM 710 O O . PHE A 1 94 ? 15.704 -4.669 -24.198 1.00 93.94 94 PHE A O 1
ATOM 717 N N . GLY A 1 95 ? 16.776 -3.703 -25.920 1.00 93.50 95 GLY A N 1
ATOM 718 C CA . GLY A 1 95 ? 16.738 -2.357 -25.357 1.00 93.50 95 GLY A CA 1
ATOM 719 C C . GLY A 1 95 ? 15.682 -1.466 -25.999 1.00 93.50 95 GLY A C 1
ATOM 720 O O . GLY A 1 95 ? 14.763 -1.935 -26.667 1.00 93.50 95 GLY A O 1
ATOM 721 N N . GLN A 1 96 ? 15.825 -0.163 -25.767 1.00 93.44 96 GLN A N 1
ATOM 722 C CA . GLN A 1 96 ? 14.928 0.883 -26.262 1.00 93.44 96 GLN A CA 1
ATOM 723 C C . GLN A 1 96 ? 14.775 0.832 -27.791 1.00 93.44 96 GLN A C 1
ATOM 725 O O . GLN A 1 96 ? 15.779 0.657 -28.492 1.00 93.44 96 GLN A O 1
ATOM 730 N N . GLY A 1 97 ? 13.542 0.952 -28.292 1.00 92.31 97 GLY A N 1
ATOM 731 C CA . GLY A 1 97 ? 13.251 0.945 -29.728 1.00 92.31 97 GLY A CA 1
ATOM 732 C C . GLY A 1 97 ? 11.892 0.348 -30.098 1.00 92.31 97 GLY A C 1
ATOM 733 O O . GLY A 1 97 ? 11.171 -0.157 -29.233 1.00 92.31 97 GLY A O 1
ATOM 734 N N . SER A 1 98 ? 11.570 0.400 -31.391 1.00 85.69 98 SER A N 1
ATOM 735 C CA . SER A 1 98 ? 10.288 -0.017 -31.977 1.00 85.69 98 SER A CA 1
ATOM 736 C C . SER A 1 98 ? 10.471 -1.173 -32.965 1.00 85.69 98 SER A C 1
ATOM 738 O O . SER A 1 98 ? 11.584 -1.446 -33.405 1.00 85.69 98 SER A O 1
ATOM 740 N N . THR A 1 99 ? 9.368 -1.850 -33.311 1.00 74.88 99 THR A N 1
ATOM 741 C CA . THR A 1 99 ? 9.324 -2.923 -34.325 1.00 74.88 99 THR A CA 1
ATOM 742 C C . THR A 1 99 ? 8.810 -2.473 -35.692 1.00 74.88 99 THR A C 1
ATOM 744 O O . THR A 1 99 ? 8.823 -3.286 -36.616 1.00 74.88 99 THR A O 1
ATOM 747 N N . ALA A 1 100 ? 8.355 -1.219 -35.834 1.00 68.00 100 ALA A N 1
ATOM 748 C CA . ALA A 1 100 ? 7.638 -0.753 -37.025 1.00 68.00 100 ALA A CA 1
ATOM 749 C C . ALA A 1 100 ? 8.413 -0.974 -38.343 1.00 68.00 100 ALA A C 1
ATOM 751 O O . ALA A 1 100 ? 7.791 -1.319 -39.342 1.00 68.00 100 ALA A O 1
ATOM 752 N N . ASP A 1 101 ? 9.750 -0.903 -38.307 1.00 65.88 101 ASP A N 1
ATOM 753 C CA . ASP A 1 101 ? 10.641 -1.087 -39.466 1.00 65.88 101 ASP A CA 1
ATOM 754 C C . ASP A 1 101 ? 11.775 -2.110 -39.201 1.00 65.88 101 ASP A C 1
ATOM 756 O O . ASP A 1 101 ? 12.854 -2.053 -39.794 1.00 65.88 101 ASP A O 1
ATOM 760 N N . GLY A 1 102 ? 11.551 -3.058 -38.281 1.00 70.44 102 GLY A N 1
ATOM 761 C CA . GLY A 1 102 ? 12.584 -3.941 -37.715 1.00 70.44 102 GLY A CA 1
ATOM 762 C C . GLY A 1 102 ? 12.981 -3.517 -36.298 1.00 70.44 102 GLY A C 1
ATOM 763 O O . GLY A 1 102 ? 12.468 -2.526 -35.800 1.00 70.44 102 GLY A O 1
ATOM 764 N N . GLN A 1 103 ? 13.858 -4.270 -35.621 1.00 80.50 103 GLN A N 1
ATOM 765 C CA . GLN A 1 103 ? 14.359 -3.914 -34.281 1.00 80.50 103 GLN A CA 1
ATOM 766 C C . GLN A 1 103 ? 15.274 -2.686 -34.374 1.00 80.50 103 GLN A C 1
ATOM 768 O O . GLN A 1 103 ? 16.496 -2.821 -34.402 1.00 80.50 103 GLN A O 1
ATOM 773 N N . VAL A 1 104 ? 14.690 -1.493 -34.477 1.00 88.62 104 VAL A N 1
ATOM 774 C CA . VAL A 1 104 ? 15.411 -0.228 -34.645 1.00 88.62 104 VAL A CA 1
ATOM 775 C C .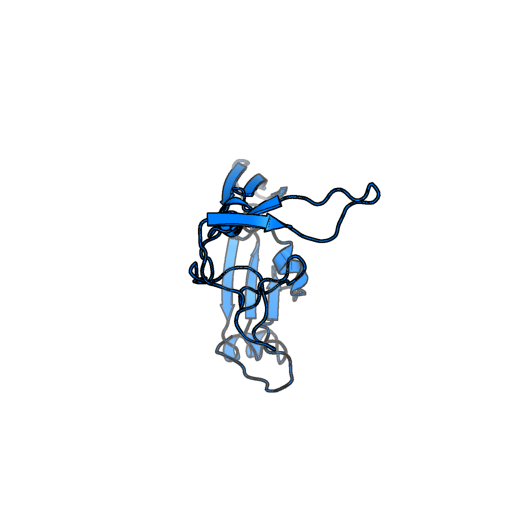 VAL A 1 104 ? 15.505 0.469 -33.299 1.00 88.62 104 VAL A C 1
ATOM 777 O O . VAL A 1 104 ? 14.538 0.539 -32.545 1.00 88.62 104 VAL A O 1
ATOM 780 N N . PHE A 1 105 ? 16.700 0.962 -32.982 1.00 91.75 105 PHE A N 1
ATOM 781 C CA . PHE A 1 105 ? 16.912 1.770 -31.790 1.00 91.75 105 PHE A CA 1
ATOM 782 C C . PHE A 1 105 ? 16.351 3.172 -32.000 1.00 91.75 105 PHE A C 1
ATOM 784 O O . PHE A 1 105 ? 16.691 3.825 -32.984 1.00 91.75 105 PHE A O 1
ATOM 791 N N . ASP A 1 106 ? 15.565 3.632 -31.036 1.00 92.25 106 ASP A N 1
ATOM 792 C CA . ASP A 1 106 ? 15.031 4.986 -30.987 1.00 92.25 106 ASP A CA 1
ATOM 793 C C . ASP A 1 106 ? 15.324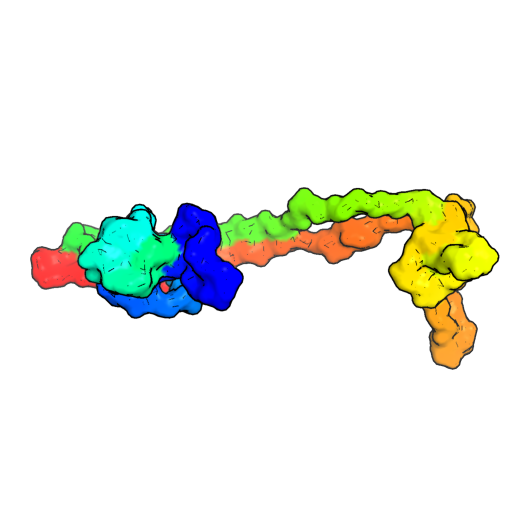 5.569 -29.590 1.00 92.25 106 ASP A C 1
ATOM 795 O O . ASP A 1 106 ? 14.863 4.997 -28.597 1.00 92.25 106 ASP A O 1
ATOM 799 N N . PRO A 1 107 ? 16.099 6.670 -29.484 1.00 91.94 107 PRO A N 1
ATOM 800 C CA . PRO A 1 107 ? 16.513 7.244 -28.203 1.00 91.94 107 PRO A CA 1
ATOM 801 C C . PRO A 1 107 ? 15.362 7.833 -27.373 1.00 91.94 107 PRO A C 1
ATOM 803 O O . PRO A 1 107 ? 15.556 8.100 -26.183 1.00 91.94 107 PRO A O 1
ATOM 806 N N . ILE A 1 108 ? 14.179 8.052 -27.959 1.00 91.75 108 ILE A N 1
ATOM 807 C CA . ILE A 1 108 ? 13.019 8.656 -27.279 1.00 91.75 108 ILE A CA 1
ATOM 808 C C . ILE A 1 108 ? 11.876 7.665 -27.018 1.00 91.75 108 ILE A C 1
ATOM 810 O O . ILE A 1 108 ? 10.878 8.030 -26.397 1.00 91.75 108 ILE A O 1
ATOM 814 N N . GLU A 1 109 ? 12.019 6.409 -27.440 1.00 92.50 109 GLU A N 1
ATOM 815 C CA . GLU A 1 109 ? 10.978 5.386 -27.311 1.00 92.50 109 GLU A CA 1
ATOM 816 C C . GLU A 1 109 ? 10.791 4.930 -25.853 1.00 92.50 109 GLU A C 1
ATOM 818 O O . GLU A 1 109 ? 11.752 4.787 -25.099 1.00 92.50 109 GLU A O 1
ATOM 823 N N . ASN A 1 110 ? 9.557 4.672 -25.416 1.00 91.12 110 ASN A N 1
ATOM 824 C CA . ASN A 1 110 ? 9.288 4.259 -24.029 1.00 91.12 110 ASN A CA 1
ATOM 825 C C . ASN A 1 110 ? 9.203 2.730 -23.854 1.00 91.12 110 ASN A C 1
ATOM 827 O O . ASN A 1 110 ? 9.029 2.227 -22.737 1.00 91.12 110 ASN A O 1
ATOM 831 N N . GLN A 1 111 ? 9.354 1.991 -24.953 1.00 90.81 111 GLN A N 1
ATOM 832 C CA . GLN A 1 111 ? 9.284 0.535 -25.029 1.00 90.81 111 GLN A CA 1
ATOM 833 C C . GLN A 1 111 ? 10.661 -0.096 -25.264 1.00 90.81 111 GLN A C 1
ATOM 835 O O . GLN A 1 111 ? 11.628 0.570 -25.627 1.00 90.81 111 GLN A O 1
ATOM 840 N N . GLN A 1 112 ? 10.750 -1.413 -25.053 1.00 91.94 112 GLN A N 1
ATOM 841 C CA . GLN A 1 112 ? 11.973 -2.196 -25.256 1.00 91.94 112 GLN A CA 1
ATOM 842 C C . GLN A 1 112 ? 11.840 -3.187 -26.425 1.00 91.94 112 GLN A C 1
ATOM 844 O O . GLN A 1 112 ? 12.087 -4.383 -26.263 1.00 91.94 112 GLN A O 1
ATOM 849 N N . TYR A 1 113 ? 11.402 -2.700 -27.589 1.00 92.56 113 TYR A N 1
ATOM 850 C CA . TYR A 1 113 ? 11.298 -3.491 -28.821 1.00 92.56 113 TYR A CA 1
ATOM 851 C C . TYR A 1 113 ? 12.459 -3.242 -29.799 1.00 92.56 113 TYR A C 1
ATOM 853 O O . TYR A 1 113 ? 12.379 -3.618 -30.968 1.00 92.56 113 TYR A O 1
ATOM 861 N N . GLY A 1 114 ? 13.542 -2.625 -29.324 1.00 93.38 114 GLY A N 1
ATOM 862 C CA . GLY A 1 114 ? 14.736 -2.353 -30.112 1.00 93.38 114 GLY A CA 1
ATOM 863 C C . GLY A 1 114 ? 15.675 -3.558 -30.270 1.00 93.38 114 GLY A C 1
ATOM 864 O O . GLY A 1 114 ? 15.318 -4.694 -29.938 1.00 93.38 114 GLY A O 1
ATOM 865 N N . PRO A 1 115 ? 16.895 -3.319 -30.787 1.00 93.75 115 PRO A N 1
ATOM 866 C CA . PRO A 1 115 ? 17.922 -4.342 -30.954 1.00 93.75 115 PRO A CA 1
ATOM 867 C C . PRO A 1 115 ? 18.300 -5.058 -29.654 1.00 93.75 115 PRO A C 1
ATOM 869 O O . PRO A 1 115 ? 18.043 -4.593 -28.540 1.00 93.75 115 PRO A O 1
ATOM 872 N N . THR A 1 116 ? 18.996 -6.188 -29.793 1.00 94.56 116 THR A N 1
ATOM 873 C CA . THR A 1 116 ? 19.657 -6.827 -28.652 1.00 94.56 116 THR A CA 1
ATOM 874 C C . THR A 1 116 ? 20.723 -5.912 -28.060 1.00 94.56 116 THR A C 1
ATOM 876 O O . THR A 1 116 ? 21.470 -5.284 -28.810 1.00 94.56 116 THR A O 1
ATOM 879 N N . PHE A 1 117 ? 20.836 -5.885 -26.733 1.00 95.62 117 PHE A N 1
ATOM 880 C CA . PHE A 1 117 ? 21.922 -5.176 -26.060 1.00 95.62 117 PHE A CA 1
ATOM 881 C C . PHE A 1 117 ? 23.294 -5.652 -26.561 1.00 95.62 117 PHE A C 1
ATOM 883 O O . PHE A 1 117 ? 23.549 -6.855 -26.633 1.00 95.62 117 PHE A O 1
ATOM 890 N N . ASP A 1 118 ? 24.168 -4.704 -26.896 1.00 95.75 118 ASP A N 1
ATOM 891 C CA . ASP A 1 118 ? 25.485 -4.939 -27.505 1.00 95.75 118 ASP A CA 1
ATOM 892 C C . ASP A 1 118 ? 26.623 -4.201 -26.770 1.00 95.75 118 ASP A C 1
ATOM 894 O O . ASP A 1 118 ? 27.792 -4.367 -27.113 1.00 95.75 118 ASP A O 1
ATOM 898 N N . GLY A 1 119 ? 26.304 -3.391 -25.751 1.00 96.00 119 GLY A N 1
ATOM 899 C CA . GLY A 1 119 ? 27.279 -2.592 -25.009 1.00 96.00 119 GLY A CA 1
ATOM 900 C C . GLY A 1 119 ? 27.845 -1.394 -25.780 1.00 96.00 119 GLY A C 1
ATOM 901 O O . GLY A 1 119 ? 28.773 -0.757 -25.282 1.00 96.00 119 GLY A O 1
ATOM 902 N N . SER A 1 120 ? 27.309 -1.073 -26.962 1.00 96.38 120 SER A N 1
ATOM 903 C CA . SER A 1 120 ? 27.665 0.138 -27.710 1.00 96.38 120 SER A CA 1
ATOM 904 C C . SER A 1 120 ? 27.243 1.401 -26.956 1.00 96.38 120 SER A C 1
ATOM 906 O O . SER A 1 120 ? 26.337 1.371 -26.124 1.00 96.38 120 SER A O 1
ATOM 908 N N . ILE A 1 121 ? 27.886 2.531 -27.243 1.00 96.88 121 ILE A N 1
ATOM 909 C CA . ILE A 1 121 ? 27.438 3.831 -26.733 1.00 96.88 121 ILE A CA 1
ATOM 910 C C . ILE A 1 121 ? 26.335 4.348 -27.656 1.00 96.88 121 ILE A C 1
ATOM 912 O O . ILE A 1 121 ? 26.535 4.425 -28.869 1.00 96.88 121 ILE A O 1
ATOM 916 N N . ARG A 1 122 ? 25.175 4.694 -27.090 1.00 94.12 122 ARG A N 1
ATOM 917 C CA . ARG A 1 122 ? 24.016 5.218 -27.825 1.00 94.12 122 ARG A CA 1
ATOM 918 C C . ARG A 1 122 ? 23.511 6.512 -27.204 1.00 94.12 122 ARG A C 1
ATOM 920 O O . ARG A 1 122 ? 23.647 6.721 -26.000 1.00 94.12 122 ARG A O 1
ATOM 927 N N . TYR A 1 123 ? 22.945 7.378 -28.037 1.00 94.44 123 TYR A N 1
ATOM 928 C CA . TYR A 1 123 ? 22.289 8.603 -27.587 1.00 94.44 123 TYR A CA 1
ATOM 929 C C . TYR A 1 123 ? 21.032 8.295 -26.770 1.00 94.44 123 TYR A C 1
ATOM 931 O O . TYR A 1 123 ? 20.386 7.279 -27.003 1.00 94.44 123 TYR A O 1
ATOM 939 N N . LEU A 1 124 ? 20.677 9.174 -25.837 1.00 92.69 124 LEU A N 1
ATOM 940 C CA . LEU A 1 124 ? 19.512 9.042 -24.966 1.00 92.69 124 LEU A CA 1
ATOM 941 C C . LEU A 1 124 ? 18.650 10.295 -25.020 1.00 92.69 124 LEU A C 1
ATOM 943 O O . LEU A 1 124 ? 19.160 11.406 -24.878 1.00 92.69 124 LEU A O 1
ATOM 947 N N . GLY A 1 125 ? 17.341 10.097 -25.156 1.00 93.25 125 GLY A N 1
ATOM 948 C CA . GLY A 1 125 ? 16.355 11.168 -25.117 1.00 93.25 125 GLY A CA 1
ATOM 949 C C . GLY A 1 125 ? 16.522 12.186 -26.243 1.00 93.25 125 GLY A C 1
ATOM 950 O O . GLY A 1 125 ? 17.158 11.924 -27.264 1.00 93.25 125 GLY A O 1
ATOM 951 N N . TYR A 1 126 ? 15.932 13.362 -26.048 1.00 94.12 126 TYR A N 1
ATOM 952 C CA . TYR A 1 126 ? 16.101 14.501 -26.946 1.00 94.12 126 TYR A CA 1
ATOM 953 C C . TYR A 1 126 ? 17.431 15.226 -26.675 1.00 94.12 126 TYR A C 1
ATOM 955 O O . TYR A 1 126 ? 17.906 15.218 -25.536 1.00 94.12 126 TYR A O 1
ATOM 963 N N . PRO A 1 127 ? 18.021 15.891 -27.685 1.00 94.25 127 PRO A N 1
ATOM 964 C CA . PRO A 1 127 ? 19.095 16.852 -27.460 1.00 94.25 127 PRO A CA 1
ATOM 965 C C . PRO A 1 127 ? 18.676 17.952 -26.473 1.00 94.25 127 PRO A C 1
ATOM 967 O O . PRO A 1 127 ? 17.517 18.371 -26.442 1.00 94.25 127 PRO A O 1
ATOM 970 N N . LEU A 1 128 ? 19.633 18.421 -25.679 1.00 93.44 128 LEU A N 1
ATOM 971 C CA . LEU A 1 128 ? 19.508 19.575 -24.796 1.00 93.44 128 LEU A CA 1
ATOM 972 C C . LEU A 1 128 ? 19.437 20.875 -25.616 1.00 93.44 128 LEU A C 1
ATOM 974 O O . LEU A 1 128 ? 19.754 20.905 -26.804 1.00 93.44 128 LEU A O 1
ATOM 978 N N . GLU A 1 129 ? 19.065 21.980 -24.966 1.00 93.75 129 GLU A N 1
ATOM 979 C CA . GLU A 1 129 ? 18.930 23.300 -25.607 1.00 93.75 129 GLU A CA 1
ATOM 980 C C . GLU A 1 129 ? 20.230 23.787 -26.275 1.00 93.75 129 GLU A C 1
ATOM 982 O O . GLU A 1 129 ? 20.197 24.457 -27.304 1.00 93.75 129 GLU A O 1
ATOM 987 N N . ASN A 1 130 ? 21.388 23.399 -25.733 1.00 94.75 130 ASN A N 1
ATOM 988 C CA . ASN A 1 130 ? 22.709 23.713 -26.283 1.00 94.75 130 ASN A CA 1
ATOM 989 C C . ASN A 1 130 ? 23.138 22.789 -27.446 1.00 94.75 130 ASN A C 1
ATOM 991 O O . ASN A 1 130 ? 24.252 22.924 -27.948 1.00 94.75 130 ASN A O 1
ATOM 995 N N . GLY A 1 131 ? 22.286 21.847 -27.859 1.00 92.19 131 GLY A N 1
ATOM 996 C CA . GLY A 1 131 ? 22.569 20.862 -28.903 1.00 92.19 131 GLY A CA 1
ATOM 997 C C . GLY A 1 131 ? 23.363 19.637 -28.439 1.00 92.19 131 GLY A C 1
ATOM 998 O O . GLY A 1 131 ? 23.565 18.721 -29.235 1.00 92.19 131 GLY A O 1
ATOM 999 N N . GLU A 1 132 ? 23.798 19.571 -27.177 1.00 94.31 132 GLU A N 1
ATOM 1000 C CA . GLU A 1 132 ? 24.422 18.365 -26.623 1.00 94.31 132 GLU A CA 1
ATOM 1001 C C . GLU A 1 132 ? 23.373 17.279 -26.379 1.00 94.31 132 GLU A C 1
ATOM 1003 O O . GLU A 1 132 ? 22.239 17.561 -26.003 1.00 94.31 132 GLU A O 1
ATOM 1008 N N . GLN A 1 133 ? 23.746 16.013 -26.544 1.00 94.06 133 GLN A N 1
ATOM 1009 C CA . GLN A 1 133 ? 22.856 14.889 -26.270 1.00 94.06 133 GLN A CA 1
ATOM 1010 C C . GLN A 1 133 ? 23.547 13.892 -25.352 1.00 94.06 133 GLN A C 1
ATOM 1012 O O . GLN A 1 133 ? 24.710 13.534 -25.550 1.00 94.06 133 GLN A O 1
ATOM 1017 N N . GLN A 1 134 ? 22.816 13.443 -24.335 1.00 94.69 134 GLN A N 1
ATOM 1018 C CA . GLN A 1 134 ? 23.327 12.457 -23.395 1.00 94.69 134 GLN A CA 1
ATOM 1019 C C . GLN A 1 134 ? 23.584 11.128 -24.106 1.00 94.69 134 GLN A C 1
ATOM 1021 O O . GLN A 1 134 ? 22.891 10.767 -25.058 1.00 94.69 134 GLN A O 1
ATOM 1026 N N . THR A 1 135 ? 24.587 10.393 -23.630 1.00 95.50 135 THR A N 1
ATOM 1027 C CA . THR A 1 135 ? 24.909 9.057 -24.131 1.00 95.50 135 THR A CA 1
ATOM 1028 C C . THR A 1 135 ? 24.966 8.054 -22.990 1.00 95.50 135 THR A C 1
ATOM 1030 O O . THR A 1 135 ? 25.260 8.396 -21.846 1.00 95.50 135 THR A O 1
ATOM 1033 N N . VAL A 1 136 ? 24.653 6.804 -23.305 1.00 94.00 136 VAL A N 1
ATOM 1034 C CA . VAL A 1 136 ? 24.602 5.688 -22.358 1.00 94.00 136 VAL A CA 1
ATOM 1035 C C . VAL A 1 136 ? 25.114 4.437 -23.052 1.00 94.00 136 VAL A C 1
ATOM 1037 O O . VAL A 1 136 ? 24.972 4.265 -24.264 1.00 94.00 136 VAL A O 1
ATOM 1040 N N . LYS A 1 137 ? 25.709 3.540 -22.271 1.00 96.31 137 LYS A N 1
ATOM 1041 C CA . LYS A 1 137 ? 26.035 2.193 -22.722 1.00 96.31 137 LYS A CA 1
ATOM 1042 C C . LYS A 1 137 ? 24.756 1.366 -22.892 1.00 96.31 137 LYS A C 1
ATOM 1044 O O . LYS A 1 137 ? 23.967 1.235 -21.961 1.00 96.31 137 LYS A O 1
ATOM 1049 N N . TYR A 1 138 ? 24.549 0.800 -24.075 1.00 96.19 138 TYR A N 1
ATOM 1050 C CA . TYR A 1 138 ? 23.352 0.043 -24.427 1.00 96.19 138 TYR A CA 1
ATOM 1051 C C . TYR A 1 138 ? 23.384 -1.361 -23.812 1.00 96.19 138 TYR A C 1
ATOM 1053 O O . TYR A 1 138 ? 23.767 -2.345 -24.450 1.00 96.19 138 TYR A O 1
ATOM 1061 N N . GLU A 1 139 ? 22.988 -1.438 -22.544 1.00 95.88 139 GLU A N 1
ATOM 1062 C CA . GLU A 1 139 ? 22.941 -2.662 -21.748 1.00 95.88 139 GLU A CA 1
ATOM 1063 C C . GLU A 1 139 ? 21.697 -2.731 -20.851 1.00 95.88 139 GLU A C 1
ATOM 1065 O O . GLU A 1 139 ? 21.009 -1.737 -20.610 1.00 95.88 139 GLU A O 1
ATOM 1070 N N . ALA A 1 140 ? 21.388 -3.933 -20.363 1.00 94.50 140 ALA A N 1
ATOM 1071 C CA . ALA A 1 140 ? 20.290 -4.130 -19.429 1.00 94.50 140 ALA A CA 1
ATOM 1072 C C . ALA A 1 140 ? 20.638 -3.540 -18.055 1.00 94.50 140 ALA A C 1
ATOM 1074 O O . ALA A 1 140 ? 21.666 -3.880 -17.474 1.00 94.50 140 ALA A O 1
ATOM 1075 N N . LEU A 1 141 ? 19.744 -2.710 -17.515 1.00 91.62 141 LEU A N 1
ATOM 1076 C CA . LEU A 1 141 ? 19.921 -2.049 -16.222 1.00 91.62 141 LEU A CA 1
ATOM 1077 C C . LEU A 1 141 ? 18.974 -2.610 -15.157 1.00 91.62 141 LEU A C 1
ATOM 1079 O O . LEU A 1 141 ? 17.821 -2.952 -15.437 1.00 91.62 141 LEU A O 1
ATOM 1083 N N . SER A 1 142 ? 19.439 -2.608 -13.908 1.00 90.88 142 SER A N 1
ATOM 1084 C CA . SER A 1 142 ? 18.642 -2.950 -12.721 1.00 90.88 142 SER A CA 1
ATOM 1085 C C . SER A 1 142 ? 17.914 -1.749 -12.107 1.00 90.88 142 SER A C 1
ATOM 1087 O O . SER A 1 142 ? 17.190 -1.920 -11.127 1.00 90.88 142 SER A O 1
ATOM 1089 N N . ALA A 1 143 ? 18.015 -0.563 -12.720 1.00 88.94 143 ALA A N 1
ATOM 1090 C CA . ALA A 1 143 ? 17.501 0.707 -12.198 1.00 88.94 143 ALA A CA 1
ATOM 1091 C C . ALA A 1 143 ? 16.029 0.659 -11.742 1.00 88.94 143 ALA A C 1
ATOM 1093 O O . ALA A 1 143 ? 15.661 1.285 -10.758 1.00 88.94 143 ALA A O 1
ATOM 1094 N N . ARG A 1 144 ? 15.170 -0.135 -12.401 1.00 88.44 144 ARG A N 1
ATOM 1095 C CA . ARG A 1 144 ? 13.753 -0.293 -12.006 1.00 88.44 144 ARG A CA 1
ATOM 1096 C C . ARG A 1 144 ? 13.568 -0.951 -10.634 1.00 88.44 144 ARG A C 1
ATOM 1098 O O . ARG A 1 144 ? 12.544 -0.736 -9.995 1.00 88.44 144 ARG A O 1
ATOM 1105 N N . LYS A 1 145 ? 14.519 -1.793 -10.223 1.00 91.06 145 LYS A N 1
ATOM 1106 C CA . LYS A 1 145 ? 14.541 -2.442 -8.906 1.00 91.06 145 LYS A CA 1
ATOM 1107 C C . LYS A 1 145 ? 15.201 -1.536 -7.872 1.00 91.06 145 LYS A C 1
ATOM 1109 O O . LYS A 1 145 ? 14.704 -1.439 -6.762 1.00 91.06 145 LYS A O 1
ATOM 1114 N N . GLU A 1 146 ? 16.276 -0.863 -8.270 1.00 92.19 146 GLU A N 1
ATOM 1115 C CA . GLU A 1 146 ? 17.053 0.055 -7.423 1.00 92.19 146 GLU A CA 1
ATOM 1116 C C . GLU A 1 146 ? 16.330 1.378 -7.140 1.00 92.19 146 GLU A C 1
ATOM 1118 O O . GLU A 1 146 ? 16.672 2.062 -6.187 1.00 92.19 146 GLU A O 1
ATOM 1123 N N . PHE A 1 147 ? 15.313 1.723 -7.934 1.00 94.62 147 PHE A N 1
ATOM 1124 C CA . PHE A 1 147 ? 14.458 2.890 -7.708 1.00 94.62 147 PHE A CA 1
ATOM 1125 C C . PHE A 1 147 ? 13.753 2.872 -6.343 1.00 94.62 147 PHE A C 1
ATOM 1127 O O . PHE A 1 147 ? 13.424 3.927 -5.810 1.00 94.62 147 PHE A O 1
ATOM 1134 N N . TRP A 1 148 ? 13.473 1.687 -5.798 1.00 95.94 148 TRP A N 1
ATOM 1135 C CA . TRP A 1 148 ? 12.684 1.548 -4.580 1.00 95.94 148 TRP A CA 1
ATOM 1136 C C . TRP A 1 148 ? 13.563 1.575 -3.338 1.00 95.94 148 TRP A C 1
ATOM 1138 O O . TRP A 1 148 ? 14.513 0.803 -3.215 1.00 95.94 148 TRP A O 1
ATOM 1148 N N . GLU A 1 149 ? 13.176 2.409 -2.382 1.00 95.81 149 GLU A N 1
ATOM 1149 C CA . GLU A 1 149 ? 13.772 2.455 -1.051 1.00 95.81 149 GLU A CA 1
ATOM 1150 C C . GLU A 1 149 ? 12.939 1.638 -0.051 1.00 95.81 149 GLU A C 1
ATOM 1152 O O . GLU A 1 149 ? 11.773 1.318 -0.296 1.00 95.81 149 GLU A O 1
ATOM 1157 N N . THR A 1 150 ? 13.539 1.283 1.090 1.00 96.94 150 THR A N 1
ATOM 1158 C CA . THR A 1 150 ? 12.792 0.656 2.191 1.00 96.94 150 THR A CA 1
ATOM 1159 C C . THR A 1 150 ? 11.930 1.712 2.876 1.00 96.94 150 THR A C 1
ATOM 1161 O O . THR A 1 150 ? 12.459 2.667 3.442 1.00 96.94 150 THR A O 1
ATOM 1164 N N . GLY A 1 151 ? 10.611 1.528 2.843 1.00 97.62 151 GLY A N 1
ATOM 1165 C CA . GLY A 1 151 ? 9.671 2.364 3.581 1.00 97.62 151 GLY A CA 1
ATOM 1166 C C . GLY A 1 151 ? 9.812 2.139 5.084 1.00 97.62 151 GLY A C 1
ATOM 1167 O O . GLY A 1 151 ? 10.057 1.016 5.526 1.00 97.62 151 GLY A O 1
ATOM 1168 N N . VAL A 1 152 ? 9.665 3.202 5.875 1.00 97.94 152 VAL A N 1
ATOM 1169 C CA . VAL A 1 152 ? 9.673 3.129 7.340 1.00 97.94 152 VAL A CA 1
ATOM 1170 C C . VAL A 1 152 ? 8.414 3.796 7.867 1.00 97.94 152 VAL A C 1
ATOM 1172 O O . VAL A 1 152 ? 8.227 5.000 7.700 1.00 97.94 152 VAL A O 1
ATOM 1175 N N . GLN A 1 153 ? 7.574 3.023 8.545 1.00 96.69 153 GLN A N 1
ATOM 1176 C CA . GLN A 1 153 ? 6.394 3.520 9.237 1.00 96.69 153 GLN A CA 1
ATOM 1177 C C . GLN A 1 153 ? 6.599 3.377 10.742 1.00 96.69 153 GLN A C 1
ATOM 1179 O O . GLN A 1 153 ? 7.009 2.323 11.220 1.00 96.69 153 GLN A O 1
ATOM 1184 N N . ASN A 1 154 ? 6.297 4.433 11.492 1.00 96.19 154 ASN A N 1
ATOM 1185 C CA . ASN A 1 154 ? 6.309 4.412 12.949 1.00 96.19 154 ASN A CA 1
ATOM 1186 C C . ASN A 1 154 ? 4.917 4.760 13.464 1.00 96.19 154 ASN A C 1
ATOM 1188 O O . ASN A 1 154 ? 4.340 5.763 13.048 1.00 96.19 154 ASN A O 1
ATOM 1192 N N . GLN A 1 155 ? 4.411 3.954 14.388 1.00 92.75 155 GLN A N 1
ATOM 1193 C CA . GLN A 1 155 ? 3.148 4.180 15.076 1.00 92.75 155 GLN A CA 1
ATOM 1194 C C . GLN A 1 155 ? 3.400 4.166 16.580 1.00 92.75 155 GLN A C 1
ATOM 1196 O O . GLN A 1 155 ? 4.102 3.290 17.083 1.00 92.75 155 GLN A O 1
ATOM 1201 N N . SER A 1 156 ? 2.854 5.154 17.284 1.00 94.75 156 SER A N 1
ATOM 1202 C CA . SER A 1 156 ? 2.876 5.216 18.743 1.00 94.75 156 SER A CA 1
ATOM 1203 C C . SER A 1 156 ? 1.454 5.372 19.237 1.00 94.75 156 SER A C 1
ATOM 1205 O O . SER A 1 156 ? 0.746 6.234 18.730 1.00 94.75 156 SER A O 1
ATOM 1207 N N . ASP A 1 157 ? 1.086 4.597 20.247 1.00 93.19 157 ASP A N 1
ATOM 1208 C CA . ASP A 1 157 ? -0.255 4.602 20.820 1.00 93.19 157 ASP A CA 1
ATOM 1209 C C . ASP A 1 157 ? -0.143 4.702 22.337 1.00 93.19 157 ASP A C 1
ATOM 1211 O O . ASP A 1 157 ? 0.682 4.026 22.968 1.00 93.19 157 ASP A O 1
ATOM 1215 N N . ILE A 1 158 ? -0.990 5.521 22.948 1.00 94.88 158 ILE A N 1
ATOM 1216 C CA . ILE A 1 158 ? -1.105 5.617 24.397 1.00 94.88 158 ILE A CA 1
ATOM 1217 C C . ILE A 1 158 ? -2.559 5.459 24.820 1.00 94.88 158 ILE A C 1
ATOM 1219 O O . ILE A 1 158 ? -3.457 6.084 24.275 1.00 94.88 158 ILE A O 1
ATOM 1223 N N . SER A 1 159 ? -2.802 4.637 25.839 1.00 94.88 159 SER A N 1
ATOM 1224 C CA . SER A 1 159 ? -4.132 4.481 26.424 1.00 94.88 159 SER A CA 1
ATOM 1225 C C . SER A 1 159 ? -4.102 4.530 27.943 1.00 94.88 159 SER A C 1
ATOM 1227 O O . SER A 1 159 ? -3.158 4.082 28.603 1.00 94.88 159 SER A O 1
ATOM 1229 N N . PHE A 1 160 ? -5.181 5.072 28.492 1.00 94.62 160 PHE A N 1
ATOM 1230 C CA . PHE A 1 160 ? -5.432 5.236 29.909 1.00 94.62 160 PHE A CA 1
ATOM 1231 C C . PHE A 1 160 ? -6.756 4.570 30.260 1.00 94.62 160 PHE A C 1
ATOM 1233 O O . PHE A 1 160 ? -7.802 4.883 29.692 1.00 94.62 160 PHE A O 1
ATOM 1240 N N . ASN A 1 161 ? -6.719 3.673 31.238 1.00 93.69 161 ASN A N 1
ATOM 1241 C CA . ASN A 1 161 ? -7.900 3.027 31.785 1.00 93.69 161 ASN A CA 1
ATOM 1242 C C . ASN A 1 161 ? -8.030 3.383 33.269 1.00 93.69 161 ASN A C 1
ATOM 1244 O O . ASN A 1 161 ? -7.112 3.132 34.055 1.00 93.69 161 ASN A O 1
ATOM 1248 N N . PHE A 1 162 ? -9.171 3.958 33.641 1.00 92.56 162 PHE A N 1
ATOM 1249 C CA . PHE A 1 162 ? -9.503 4.355 35.006 1.00 92.56 162 PHE A CA 1
ATOM 1250 C C . PHE A 1 162 ? -10.792 3.657 35.441 1.00 92.56 162 PHE A C 1
ATOM 1252 O O . PHE A 1 162 ? -11.755 3.621 34.678 1.00 92.56 162 PHE A O 1
ATOM 1259 N N . GLY A 1 163 ? -10.861 3.164 36.680 1.00 90.81 163 GLY A N 1
ATOM 1260 C CA . GLY A 1 163 ? -12.100 2.578 37.186 1.00 90.81 163 GLY A CA 1
ATOM 1261 C C . GLY A 1 163 ? -12.212 2.532 38.703 1.00 90.81 163 GLY A C 1
ATOM 1262 O O . GLY A 1 163 ? -11.403 1.904 39.379 1.00 90.81 163 GLY A O 1
ATOM 1263 N N . SER A 1 164 ? -13.260 3.155 39.234 1.00 86.81 164 SER A N 1
ATOM 1264 C CA . SER A 1 164 ? -13.706 3.044 40.623 1.00 86.81 164 SER A CA 1
ATOM 1265 C C . SER A 1 164 ? -14.898 2.086 40.742 1.00 86.81 164 SER A C 1
ATOM 1267 O O . SER A 1 164 ? -15.362 1.509 39.758 1.00 86.81 164 SER A O 1
ATOM 1269 N N . GLU A 1 165 ? -15.435 1.906 41.950 1.00 85.50 165 GLU A N 1
ATOM 1270 C CA . GLU A 1 165 ? -16.648 1.102 42.151 1.00 85.50 165 GLU A CA 1
ATOM 1271 C C . GLU A 1 165 ? -17.864 1.646 41.384 1.00 85.50 165 GLU A C 1
ATOM 1273 O O . GLU A 1 165 ? -18.714 0.858 40.966 1.00 85.50 165 GLU A O 1
ATOM 1278 N N . ASN A 1 166 ? -17.910 2.959 41.135 1.00 89.94 166 ASN A N 1
ATOM 1279 C CA . ASN A 1 166 ? -19.090 3.642 40.598 1.00 89.94 166 ASN A CA 1
ATOM 1280 C C . ASN A 1 166 ? -18.895 4.219 39.188 1.00 89.94 166 ASN A C 1
ATOM 1282 O O . ASN A 1 166 ? -19.864 4.681 38.596 1.00 89.94 166 ASN A O 1
ATOM 1286 N N . SER A 1 167 ? -17.673 4.235 38.646 1.00 90.69 167 SER A N 1
ATOM 1287 C CA . SER A 1 167 ? -17.405 4.790 37.313 1.00 90.69 167 SER A CA 1
ATOM 1288 C C . SER A 1 167 ? -16.159 4.186 36.680 1.00 90.69 167 SER A C 1
ATOM 1290 O O . SER A 1 167 ? -15.209 3.839 37.379 1.00 90.69 167 SER A O 1
ATOM 1292 N N . THR A 1 168 ? -16.152 4.090 35.353 1.00 94.31 168 THR A N 1
ATOM 1293 C CA . THR A 1 168 ? -15.022 3.605 34.562 1.00 94.31 168 THR A CA 1
ATOM 1294 C C . THR A 1 168 ? -14.854 4.440 33.297 1.00 94.31 168 THR A C 1
ATOM 1296 O O . THR A 1 168 ? -15.847 4.740 32.639 1.00 94.31 168 THR A O 1
ATOM 1299 N N . SER A 1 169 ? -13.613 4.733 32.914 1.00 93.12 169 SER A N 1
ATOM 1300 C CA . SER A 1 169 ? -13.268 5.499 31.713 1.00 93.12 169 SER A CA 1
ATOM 1301 C C . SER A 1 169 ? -12.104 4.856 30.963 1.00 93.12 169 SER A C 1
ATOM 1303 O O . SER A 1 169 ? -11.175 4.328 31.577 1.00 93.12 169 SER A O 1
ATOM 1305 N N . TYR A 1 170 ? -12.145 4.937 29.635 1.00 94.19 170 TYR A N 1
ATOM 1306 C CA . TYR A 1 170 ? -11.047 4.588 28.737 1.00 94.19 170 TYR A CA 1
ATOM 1307 C C . TYR A 1 170 ? -10.791 5.773 27.805 1.00 94.19 170 TYR A C 1
ATOM 1309 O O . TYR A 1 170 ? -11.741 6.351 27.280 1.00 94.19 170 TYR A O 1
ATOM 1317 N N . VAL A 1 171 ? -9.528 6.164 27.655 1.00 93.56 171 VAL A N 1
ATOM 1318 C CA . VAL A 1 171 ? -9.092 7.250 26.767 1.00 93.56 171 VAL A CA 1
ATOM 1319 C C . VAL A 1 171 ? -7.839 6.780 26.045 1.00 93.56 171 VAL A C 1
ATOM 1321 O O . VAL A 1 171 ? -6.931 6.271 26.699 1.00 93.56 171 VAL A O 1
ATOM 1324 N N . ALA A 1 172 ? -7.780 6.964 24.730 1.00 92.62 172 ALA A N 1
ATOM 1325 C CA . ALA A 1 172 ? -6.636 6.595 23.906 1.00 92.62 172 ALA A CA 1
ATOM 1326 C C . ALA A 1 172 ? -6.279 7.709 22.914 1.00 92.62 172 ALA A C 1
ATOM 1328 O O . ALA A 1 172 ? -7.125 8.555 22.606 1.00 92.62 172 ALA A O 1
ATOM 1329 N N . ALA A 1 173 ? -5.018 7.723 22.483 1.00 87.06 173 ALA A N 1
ATOM 1330 C CA . ALA A 1 173 ? -4.453 8.641 21.501 1.00 87.06 173 ALA A CA 1
ATOM 1331 C C . ALA A 1 173 ? -3.332 7.966 20.705 1.00 87.06 173 ALA A C 1
ATOM 1333 O O . ALA A 1 173 ? -2.635 7.099 21.289 1.00 87.06 173 ALA A O 1
#

InterPro domains:
  IPR012910 TonB-dependent receptor, plug domain [PF07715] (2-58)
  IPR023997 TonB-dependent outer membrane protein SusC/RagA, conserved site [TIGR04057] (34-64)
  IPR037066 TonB-dependent receptor, plug domain superfamily [G3DSA:2.170.130.10] (1-68)
  IPR039426 TonB-dependent receptor-like [PS52016] (1-173)

pLDDT: mean 90.54, std 5.8, range [65.88, 98.0]

Secondary structure (DSSP, 8-state):
--S---SSS--PPEEEETTEEE-HHHHHHS-GGGEEEEEEE-HHHHHHHHGGGGGG-EEEEEE----SEEEEEEEEEEEEEE---------SSB-SBBSBTBSB--TT-SSB-SPBP---EEEESSPPTTS--EEEE-S---HHHHTPPPEEEEEEEEEEEEE-SS-EEEEE-